Protein AF-A0A8D4VNV9-F1 (afdb_monomer_lite)

Secondary structure (DSSP, 8-state):
-HHHHHHHHHS-HHHHHHHHHHHHHHHHHHHHHTT-S-HHHHHHHHHHHHHHHHHHHHHHHHHH-TT--SSS-HHHHHHHHHHHHHIIIIIHHHHHHHHIIIIIS---HHHHHHHHHHHHHHHHHHHHHHHHHHHHSHHHHHHHHHHHS--

Radius of gyration: 20.3 Å; chains: 1; bounding box: 47×62×45 Å

Structure (mmCIF, N/CA/C/O backbone):
data_AF-A0A8D4VNV9-F1
#
_entry.id   AF-A0A8D4VNV9-F1
#
loop_
_atom_site.group_PDB
_atom_site.id
_atom_site.type_symbol
_atom_site.label_atom_id
_atom_site.label_alt_id
_atom_site.label_comp_id
_atom_site.label_asym_id
_atom_site.label_entity_id
_atom_site.label_seq_id
_atom_site.pdbx_PDB_ins_code
_atom_site.Cartn_x
_atom_site.Cartn_y
_atom_site.Cartn_z
_atom_site.occupancy
_atom_site.B_iso_or_equiv
_atom_site.auth_seq_id
_atom_site.auth_comp_id
_atom_site.auth_asym_id
_atom_site.auth_atom_id
_atom_site.pdbx_PDB_model_num
ATOM 1 N N . MET A 1 1 ? -2.418 27.137 19.890 1.00 55.53 1 MET A N 1
ATOM 2 C CA . MET A 1 1 ? -2.085 25.694 19.806 1.00 55.53 1 MET A CA 1
ATOM 3 C C . MET A 1 1 ? -3.301 24.762 19.973 1.00 55.53 1 MET A C 1
ATOM 5 O O . MET A 1 1 ? -3.166 23.594 19.640 1.00 55.53 1 MET A O 1
ATOM 9 N N . SER A 1 2 ? -4.483 25.230 20.422 1.00 71.00 2 SER A N 1
ATOM 10 C CA . SER A 1 2 ? -5.664 24.363 20.641 1.00 71.00 2 SER A CA 1
ATOM 11 C C . SER A 1 2 ? -6.392 23.928 19.361 1.00 71.00 2 SER A C 1
ATOM 13 O O . SER A 1 2 ? -6.819 22.783 19.284 1.00 71.00 2 SER A O 1
ATOM 15 N N . PHE A 1 3 ? -6.463 24.785 18.334 1.00 75.44 3 PHE A N 1
ATOM 16 C CA . PHE A 1 3 ? -7.212 24.500 17.100 1.00 75.44 3 PHE A CA 1
ATOM 17 C C . PHE A 1 3 ? -6.707 23.260 16.343 1.00 75.44 3 PHE A C 1
ATOM 19 O O . PHE A 1 3 ? -7.495 22.411 15.944 1.00 75.44 3 PHE A O 1
ATOM 26 N N . TYR A 1 4 ? -5.386 23.115 16.187 1.00 74.19 4 TYR A N 1
ATOM 27 C CA . TYR A 1 4 ? -4.798 21.974 15.474 1.00 74.19 4 TYR A CA 1
ATOM 28 C C . TYR A 1 4 ? -5.042 20.649 16.192 1.00 74.19 4 TYR A C 1
ATOM 30 O O . TYR A 1 4 ? -5.354 19.652 15.550 1.00 74.19 4 TYR A O 1
ATOM 38 N N . LYS A 1 5 ? -4.934 20.642 17.524 1.00 75.19 5 LYS A N 1
ATOM 39 C CA . LYS A 1 5 ? -5.199 19.448 18.328 1.00 75.19 5 LYS A CA 1
ATOM 40 C C . LYS A 1 5 ? -6.674 19.052 18.242 1.00 75.19 5 LYS A C 1
ATOM 42 O O . LYS A 1 5 ? -6.979 17.895 17.993 1.00 75.19 5 LYS A O 1
ATOM 47 N N . GLU A 1 6 ? -7.571 20.031 18.338 1.00 78.88 6 GLU A N 1
ATOM 48 C CA . GLU A 1 6 ? -9.013 19.813 18.214 1.00 78.88 6 GLU A CA 1
ATOM 49 C C . GLU A 1 6 ? -9.415 19.312 16.815 1.00 78.88 6 GLU A C 1
ATOM 51 O O . GLU A 1 6 ? -10.275 18.442 16.684 1.00 78.88 6 GLU A O 1
ATOM 56 N N . TYR A 1 7 ? -8.773 19.821 15.761 1.00 79.31 7 TYR A N 1
ATOM 57 C CA . TYR A 1 7 ? -8.994 19.345 14.397 1.00 79.31 7 TYR A CA 1
ATOM 58 C C . TYR A 1 7 ? -8.490 17.910 14.205 1.00 79.31 7 TYR A C 1
ATOM 60 O O . TYR A 1 7 ? -9.204 17.073 13.656 1.00 79.31 7 TYR A O 1
ATOM 68 N N . LEU A 1 8 ? -7.285 17.603 14.699 1.00 77.06 8 LEU A N 1
ATOM 69 C CA . LEU A 1 8 ? -6.718 16.257 14.625 1.00 77.06 8 LEU A CA 1
ATOM 70 C C . LEU A 1 8 ? -7.555 15.246 15.410 1.00 77.06 8 LEU A C 1
ATOM 72 O O . LEU A 1 8 ? -7.744 14.131 14.935 1.00 77.06 8 LEU A O 1
ATOM 76 N N . ASP A 1 9 ? -8.112 15.613 16.561 1.00 79.69 9 ASP A N 1
ATOM 77 C CA . ASP A 1 9 ? -8.951 14.708 17.351 1.00 79.69 9 ASP A CA 1
ATOM 78 C C . ASP A 1 9 ? -10.290 14.374 16.674 1.00 79.69 9 ASP A C 1
ATOM 80 O O . ASP A 1 9 ? -10.808 13.278 16.883 1.00 79.69 9 ASP A O 1
ATOM 84 N N . LYS A 1 10 ? -10.797 15.241 15.785 1.00 85.81 10 LYS A 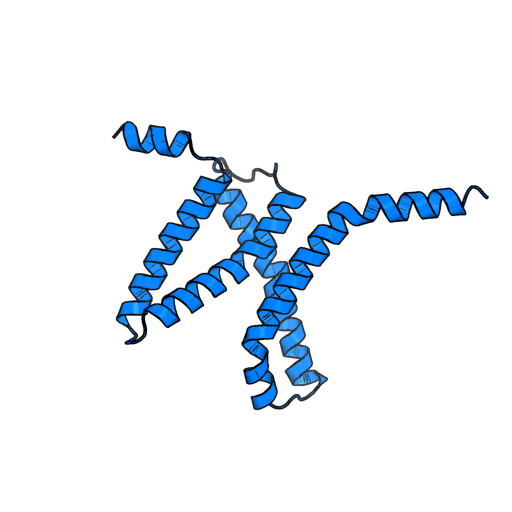N 1
ATOM 85 C CA . LYS A 1 10 ? -12.007 14.986 14.979 1.00 85.81 10 LYS A CA 1
ATOM 86 C C . LYS A 1 10 ? -11.777 14.046 13.790 1.00 85.81 10 LYS A C 1
ATOM 88 O O . LYS A 1 10 ? -12.747 13.540 13.228 1.00 85.81 10 LYS A O 1
ATOM 93 N N . LEU A 1 11 ? -10.528 13.801 13.387 1.00 87.38 11 LEU A N 1
ATOM 94 C CA . LEU A 1 11 ? -10.225 12.907 12.267 1.00 87.38 11 LEU A CA 1
ATOM 95 C C . LEU A 1 11 ? -10.404 11.435 12.658 1.00 87.38 11 LEU A C 1
ATOM 97 O O . LEU A 1 11 ? -9.934 10.984 13.706 1.00 87.38 11 LEU A O 1
ATOM 101 N N . SER A 1 12 ? -11.016 10.660 11.760 1.00 91.31 12 SER A N 1
ATOM 102 C CA . SER A 1 12 ? -11.076 9.201 11.883 1.00 91.31 12 SER A CA 1
ATOM 103 C C . SER A 1 12 ? -9.675 8.577 11.850 1.00 91.31 12 SER A C 1
ATOM 105 O O . SER A 1 12 ? -8.725 9.156 11.318 1.00 91.31 12 SER A O 1
ATOM 107 N N . ILE A 1 13 ? -9.543 7.358 12.381 1.00 89.75 13 ILE A N 1
ATOM 108 C CA . ILE A 1 13 ? -8.277 6.602 12.372 1.00 89.75 13 ILE A CA 1
ATOM 109 C C . ILE A 1 13 ? -7.723 6.474 10.943 1.00 89.75 13 ILE A C 1
ATOM 111 O O . ILE A 1 13 ? -6.527 6.654 10.727 1.00 89.75 13 ILE A O 1
ATOM 115 N N . ASP A 1 14 ? -8.597 6.231 9.962 1.00 91.25 14 ASP A N 1
ATOM 116 C CA . ASP A 1 14 ? -8.212 6.141 8.551 1.00 91.25 14 ASP A CA 1
ATOM 117 C C . ASP A 1 14 ? -7.688 7.468 8.009 1.00 91.25 14 ASP A C 1
ATOM 119 O O . ASP A 1 14 ? -6.656 7.489 7.347 1.00 91.25 14 ASP A O 1
ATOM 123 N N . GLN A 1 15 ? -8.356 8.580 8.320 1.00 92.12 15 GLN A N 1
ATOM 124 C CA . GLN A 1 15 ? -7.905 9.906 7.895 1.00 92.12 15 GLN A CA 1
ATOM 125 C C . GLN A 1 15 ? -6.569 10.287 8.532 1.00 92.12 15 GLN A C 1
ATOM 127 O O . GLN A 1 15 ? -5.736 10.893 7.868 1.00 92.12 15 GLN A O 1
ATOM 132 N N . LYS A 1 16 ? -6.336 9.913 9.795 1.00 92.19 16 LYS A N 1
ATOM 133 C CA . LYS A 1 16 ? -5.045 10.125 10.466 1.00 92.19 16 LYS A CA 1
ATOM 134 C C . LYS A 1 16 ? -3.931 9.333 9.780 1.00 92.19 16 LYS A C 1
ATOM 136 O O . LYS A 1 16 ? -2.877 9.893 9.492 1.00 92.19 16 LYS A O 1
ATOM 141 N N . MET A 1 17 ? -4.185 8.059 9.476 1.00 93.62 17 MET A N 1
ATOM 142 C CA . MET A 1 17 ? -3.224 7.192 8.791 1.00 93.62 17 MET A CA 1
ATOM 143 C C . MET A 1 17 ? -2.918 7.703 7.376 1.00 93.62 17 MET A C 1
ATOM 145 O O . MET A 1 17 ? -1.766 7.994 7.061 1.00 93.62 17 MET A O 1
ATOM 149 N N . TRP A 1 18 ? -3.946 7.865 6.537 1.00 94.31 18 TRP A N 1
ATOM 150 C CA . TRP A 1 18 ? -3.785 8.323 5.155 1.00 94.31 18 TRP A CA 1
ATOM 151 C C . TRP A 1 18 ? -3.288 9.765 5.066 1.00 94.31 18 TRP A C 1
ATOM 153 O O . TRP A 1 18 ? -2.550 10.090 4.144 1.00 94.31 18 TRP A O 1
ATOM 163 N N . GLY A 1 19 ? -3.619 10.617 6.040 1.00 92.75 19 GLY A N 1
ATOM 164 C CA . GLY A 1 19 ? -3.053 11.958 6.160 1.00 92.75 19 GLY A CA 1
ATOM 165 C C . GLY A 1 19 ? -1.542 11.922 6.388 1.00 92.75 19 GLY A C 1
ATOM 166 O O . GLY A 1 19 ? -0.808 12.622 5.696 1.00 92.75 19 GLY A O 1
ATOM 167 N N . GLY A 1 20 ? -1.061 11.055 7.287 1.00 90.38 20 GLY A N 1
ATOM 168 C CA . GLY A 1 20 ? 0.374 10.835 7.495 1.00 90.38 20 GLY A CA 1
ATOM 169 C C . GLY A 1 20 ? 1.078 10.305 6.242 1.00 90.38 20 GLY A C 1
ATOM 170 O O . GLY A 1 20 ? 2.111 10.842 5.843 1.00 90.38 20 GLY A O 1
ATOM 171 N N . VAL A 1 21 ? 0.477 9.314 5.573 1.00 93.56 21 VAL A N 1
ATOM 172 C CA . VAL A 1 21 ? 0.973 8.779 4.292 1.00 93.56 21 VAL A CA 1
ATOM 173 C C . VAL A 1 21 ? 1.013 9.870 3.220 1.00 93.56 21 VAL A C 1
ATOM 175 O O . VAL A 1 21 ? 2.002 9.981 2.501 1.00 93.56 21 VAL A O 1
ATOM 178 N N . GLY A 1 22 ? -0.018 10.711 3.130 1.00 93.06 22 GLY A N 1
ATOM 179 C CA . GLY A 1 22 ? -0.095 11.812 2.172 1.00 93.06 22 GLY A CA 1
ATOM 180 C C . GLY A 1 22 ? 0.998 12.856 2.391 1.00 93.06 22 GLY A C 1
ATOM 181 O O . GLY A 1 22 ? 1.686 13.225 1.443 1.00 93.06 22 GLY A O 1
ATOM 182 N N . VAL A 1 23 ? 1.222 13.277 3.640 1.00 93.12 23 VAL A N 1
ATOM 183 C CA . VAL A 1 23 ? 2.315 14.203 3.986 1.00 93.12 23 VAL A CA 1
ATOM 184 C C . VAL A 1 23 ? 3.672 13.600 3.620 1.00 93.12 23 VAL A C 1
ATOM 186 O O . VAL A 1 23 ? 4.476 14.261 2.965 1.00 93.12 23 VAL A O 1
ATOM 189 N N . PHE A 1 24 ? 3.911 12.335 3.978 1.00 91.44 24 PHE A N 1
ATOM 190 C CA . PHE A 1 24 ? 5.140 11.630 3.609 1.00 91.44 24 PHE A CA 1
ATOM 191 C C . PHE A 1 24 ? 5.327 11.553 2.086 1.00 91.44 24 PHE A C 1
ATOM 193 O O . PHE A 1 24 ? 6.407 11.841 1.576 1.00 91.44 24 PHE A O 1
ATOM 200 N N . THR A 1 25 ? 4.259 11.242 1.351 1.00 92.06 25 THR A N 1
ATOM 201 C CA . THR A 1 25 ? 4.265 11.165 -0.116 1.00 92.06 25 THR A CA 1
ATOM 202 C C . THR A 1 25 ? 4.654 12.507 -0.731 1.00 92.06 25 THR A C 1
ATOM 204 O O . THR A 1 25 ? 5.538 12.550 -1.580 1.00 92.06 25 THR A O 1
ATOM 207 N N . VAL A 1 26 ? 4.067 13.616 -0.271 1.00 91.69 26 VAL A N 1
ATOM 208 C CA . VAL A 1 26 ? 4.409 14.965 -0.755 1.00 91.69 26 VAL A CA 1
ATOM 209 C C . VAL A 1 26 ? 5.880 15.296 -0.502 1.00 91.69 26 VAL A C 1
ATOM 211 O O . VAL A 1 26 ? 6.547 15.807 -1.401 1.00 91.69 26 VAL A O 1
ATOM 214 N N . ILE A 1 27 ? 6.407 14.967 0.683 1.00 91.50 27 ILE A N 1
ATOM 215 C CA . ILE A 1 27 ? 7.829 15.163 1.003 1.00 91.50 27 ILE A CA 1
ATOM 216 C C . ILE A 1 27 ? 8.705 14.387 0.014 1.00 91.50 27 ILE A C 1
ATOM 218 O O . ILE A 1 27 ? 9.638 14.957 -0.550 1.00 91.50 27 ILE A O 1
ATOM 222 N N . MET A 1 28 ? 8.371 13.124 -0.253 1.00 89.00 28 MET A N 1
ATOM 223 C CA . MET A 1 28 ? 9.092 12.294 -1.220 1.00 89.00 28 MET A CA 1
ATOM 224 C C . MET A 1 28 ? 9.044 12.897 -2.627 1.00 89.00 28 MET A C 1
ATOM 226 O O . MET A 1 28 ? 10.086 13.014 -3.269 1.00 89.00 28 MET A O 1
ATOM 230 N N . VAL A 1 29 ? 7.873 13.345 -3.095 1.00 90.44 29 VAL A N 1
ATOM 231 C CA . VAL A 1 29 ? 7.752 13.999 -4.408 1.00 90.44 29 VAL A CA 1
ATOM 232 C C . VAL A 1 29 ? 8.654 15.221 -4.490 1.00 90.44 29 VAL A C 1
ATOM 234 O O . VAL A 1 29 ? 9.402 15.341 -5.458 1.00 90.44 29 VAL A O 1
ATOM 237 N N . ILE A 1 30 ? 8.630 16.099 -3.485 1.00 89.12 30 ILE A N 1
ATOM 238 C CA . ILE A 1 30 ? 9.477 17.296 -3.458 1.00 89.12 30 ILE A CA 1
ATOM 239 C C . ILE A 1 30 ? 10.952 16.892 -3.508 1.00 89.12 30 ILE A C 1
ATOM 241 O O . ILE A 1 30 ? 11.675 17.384 -4.369 1.00 89.12 30 ILE A O 1
ATOM 245 N N . MET A 1 31 ? 11.384 15.966 -2.646 1.00 88.38 31 MET A N 1
ATOM 246 C CA . MET A 1 31 ? 12.776 15.517 -2.579 1.00 88.38 31 MET A CA 1
ATOM 247 C C . MET A 1 31 ? 13.270 14.959 -3.916 1.00 88.38 31 MET A C 1
ATOM 249 O O . MET A 1 31 ? 14.322 15.372 -4.393 1.00 88.38 31 MET A O 1
ATOM 253 N N . PHE A 1 32 ? 12.514 14.057 -4.546 1.00 86.56 32 PHE A N 1
ATOM 254 C CA . PHE A 1 32 ? 12.919 13.450 -5.816 1.00 86.56 32 PHE A CA 1
ATOM 255 C C . PHE A 1 32 ? 12.771 14.394 -7.010 1.00 86.56 32 PHE A C 1
ATOM 257 O O . PHE A 1 32 ? 13.543 14.288 -7.962 1.00 86.56 32 PHE A O 1
ATOM 264 N N . SER A 1 33 ? 11.843 15.351 -6.953 1.00 85.31 33 SER A N 1
ATOM 265 C CA . SER A 1 33 ? 11.685 16.364 -8.003 1.00 85.31 33 SER A CA 1
ATOM 266 C C . SER A 1 33 ? 12.907 17.272 -8.126 1.00 85.31 33 SER A C 1
ATOM 268 O O . SER A 1 33 ? 13.178 17.753 -9.218 1.00 85.31 33 SER A O 1
ATOM 270 N N . VAL A 1 34 ? 13.692 17.465 -7.057 1.00 82.81 34 VAL A N 1
ATOM 271 C CA . VAL A 1 34 ? 14.957 18.227 -7.124 1.00 82.81 34 VAL A CA 1
ATOM 272 C C . VAL A 1 34 ? 15.986 17.552 -8.042 1.00 82.81 34 VAL A C 1
ATOM 274 O O . VAL A 1 34 ? 16.840 18.225 -8.612 1.00 82.81 34 VAL A O 1
ATOM 277 N N . PHE A 1 35 ? 15.895 16.233 -8.229 1.00 80.25 35 PHE A N 1
ATOM 278 C CA . PHE A 1 35 ? 16.856 15.447 -9.006 1.00 80.25 35 PHE A CA 1
ATOM 279 C C . PHE A 1 35 ? 16.392 15.139 -10.437 1.00 80.25 35 PHE A C 1
ATOM 281 O O . PHE A 1 35 ? 17.086 14.426 -11.159 1.00 80.25 35 PHE A O 1
ATOM 288 N N . THR A 1 36 ? 15.233 15.650 -10.871 1.00 76.56 36 THR A N 1
ATOM 289 C CA . THR A 1 36 ? 14.698 15.389 -12.214 1.00 76.56 36 THR A CA 1
ATOM 290 C C . THR A 1 36 ? 14.104 16.637 -12.860 1.00 76.56 36 THR A C 1
ATOM 292 O O . THR A 1 36 ? 13.523 17.494 -12.205 1.00 76.56 36 THR A O 1
ATOM 295 N N . SER A 1 37 ? 14.177 16.712 -14.187 1.00 71.19 37 SER A N 1
ATOM 296 C CA . SER A 1 37 ? 13.458 17.713 -14.983 1.00 71.19 37 SER A CA 1
ATOM 297 C C . SER A 1 37 ? 11.967 17.385 -15.153 1.00 71.19 37 SER A C 1
ATOM 299 O O . SER A 1 37 ? 11.204 18.210 -15.648 1.00 71.19 37 SER A O 1
ATOM 301 N N . SER A 1 38 ? 11.535 16.187 -14.737 1.00 78.44 38 SER A N 1
ATOM 302 C CA . SER A 1 38 ? 10.198 15.632 -14.990 1.00 78.44 38 SER A CA 1
ATOM 303 C C . SER A 1 38 ? 9.424 15.387 -13.688 1.00 78.44 38 SER A C 1
ATOM 305 O O . SER A 1 38 ? 9.074 14.251 -13.366 1.00 78.44 38 SER A O 1
ATOM 307 N N . GLY A 1 39 ? 9.157 16.444 -12.913 1.00 76.44 39 GLY A N 1
ATOM 308 C CA . GLY A 1 39 ? 8.529 16.331 -11.584 1.00 76.44 39 GLY A CA 1
ATOM 309 C C . GLY A 1 39 ? 7.170 15.611 -11.572 1.00 76.44 39 GLY A C 1
ATOM 310 O O . GLY A 1 39 ? 6.884 14.856 -10.647 1.00 76.44 39 GLY A O 1
ATOM 311 N N . ILE A 1 40 ? 6.360 15.764 -12.629 1.00 82.62 40 ILE A N 1
ATOM 312 C CA . ILE A 1 40 ? 5.052 15.089 -12.761 1.00 82.62 40 ILE A CA 1
ATOM 313 C C . ILE A 1 40 ? 5.214 13.563 -12.825 1.00 82.62 40 ILE A C 1
ATOM 315 O O . ILE A 1 40 ? 4.536 12.841 -12.100 1.00 82.62 40 ILE A O 1
ATOM 319 N N . LEU A 1 41 ? 6.157 13.077 -13.634 1.00 83.12 41 LEU A N 1
ATOM 320 C CA . LEU A 1 41 ? 6.461 11.647 -13.757 1.00 83.12 41 LEU A CA 1
ATOM 321 C C . LEU A 1 41 ? 6.960 11.052 -12.433 1.00 83.12 41 LEU A C 1
ATOM 323 O O . LEU A 1 41 ? 6.657 9.908 -12.107 1.00 83.12 41 LEU A O 1
ATOM 327 N N . VAL A 1 42 ? 7.715 11.825 -11.650 1.00 86.25 42 VAL A N 1
ATOM 328 C CA . VAL A 1 42 ? 8.156 11.403 -10.313 1.00 86.25 42 VAL A CA 1
ATOM 329 C C . VAL A 1 42 ? 6.989 11.330 -9.338 1.00 86.25 42 VAL A C 1
ATOM 331 O O . VAL A 1 42 ? 6.884 10.352 -8.600 1.00 86.25 42 VAL A O 1
ATOM 334 N N . ALA A 1 43 ? 6.095 12.319 -9.359 1.00 86.88 43 ALA A N 1
ATOM 335 C CA . ALA A 1 43 ? 4.902 12.310 -8.524 1.00 86.88 43 ALA A CA 1
ATOM 336 C C . ALA A 1 43 ? 4.023 11.085 -8.803 1.00 86.88 43 ALA A C 1
ATOM 338 O O . ALA A 1 43 ? 3.603 10.412 -7.865 1.00 86.88 43 ALA A O 1
ATOM 339 N N . GLU A 1 44 ? 3.807 10.761 -10.079 1.00 86.25 44 GLU A N 1
ATOM 340 C CA . GLU A 1 44 ? 3.047 9.584 -10.500 1.00 86.25 44 GLU A CA 1
ATOM 341 C C . GLU A 1 44 ? 3.692 8.286 -10.004 1.00 86.25 44 GLU A C 1
ATOM 343 O O . GLU A 1 44 ? 3.033 7.485 -9.345 1.00 86.25 44 GLU A O 1
ATOM 348 N N . LYS A 1 45 ? 4.999 8.102 -10.231 1.00 86.56 45 LYS A N 1
ATOM 349 C CA . LYS A 1 45 ? 5.716 6.893 -9.795 1.00 86.56 45 LYS A CA 1
ATOM 350 C C . LYS A 1 45 ? 5.704 6.711 -8.281 1.00 86.56 45 LYS A C 1
ATOM 352 O O . LYS A 1 45 ? 5.508 5.597 -7.802 1.00 86.56 45 LYS A O 1
ATOM 357 N N . ILE A 1 46 ? 5.897 7.791 -7.524 1.00 89.94 46 ILE A N 1
ATOM 358 C CA . ILE A 1 46 ? 5.855 7.742 -6.059 1.00 89.94 46 ILE A CA 1
ATOM 359 C C . ILE A 1 46 ? 4.436 7.429 -5.585 1.00 89.94 46 ILE A C 1
ATOM 361 O O . ILE A 1 46 ? 4.267 6.576 -4.719 1.00 89.94 46 ILE A O 1
ATOM 365 N N . ALA A 1 47 ? 3.418 8.075 -6.156 1.00 88.69 47 ALA A N 1
ATOM 366 C CA . ALA A 1 47 ? 2.029 7.815 -5.801 1.00 88.69 47 ALA A CA 1
ATOM 367 C C . ALA A 1 47 ? 1.643 6.353 -6.070 1.00 88.69 47 ALA A C 1
ATOM 369 O O . ALA A 1 47 ? 1.107 5.698 -5.179 1.00 88.69 47 ALA A O 1
ATOM 370 N N . VAL A 1 48 ? 1.969 5.822 -7.253 1.00 87.38 48 VAL A N 1
ATOM 371 C CA . VAL A 1 48 ? 1.724 4.413 -7.597 1.00 87.38 48 VAL A CA 1
ATOM 372 C C . VAL A 1 48 ? 2.471 3.490 -6.636 1.00 87.38 48 VAL A C 1
ATOM 374 O O . VAL A 1 48 ? 1.842 2.629 -6.032 1.00 87.38 48 VAL A O 1
ATOM 377 N N . GLY A 1 49 ? 3.765 3.719 -6.397 1.00 88.00 49 GLY A N 1
ATOM 378 C CA . GLY A 1 49 ? 4.553 2.894 -5.477 1.00 88.00 49 GLY A CA 1
ATOM 379 C C . GLY A 1 49 ? 3.999 2.885 -4.049 1.00 88.00 49 GLY A C 1
ATOM 380 O O . GLY A 1 49 ? 3.869 1.828 -3.438 1.00 88.00 49 GLY A O 1
ATOM 381 N N . VAL A 1 50 ? 3.591 4.043 -3.519 1.00 91.12 50 VAL A N 1
ATOM 382 C CA . VAL A 1 50 ? 2.962 4.138 -2.190 1.00 91.12 50 VAL A CA 1
ATOM 383 C C . VAL A 1 50 ? 1.644 3.364 -2.148 1.00 91.12 50 VAL A C 1
ATOM 385 O O . VAL A 1 50 ? 1.375 2.663 -1.169 1.00 91.12 50 VAL A O 1
ATOM 388 N N . LEU A 1 51 ? 0.824 3.463 -3.199 1.00 90.81 51 LEU A N 1
ATOM 389 C CA . LEU A 1 51 ? -0.436 2.729 -3.280 1.00 90.81 51 LEU A CA 1
ATOM 390 C C . LEU A 1 51 ? -0.199 1.217 -3.353 1.00 90.81 51 LEU A C 1
ATOM 392 O O . LEU A 1 51 ? -0.822 0.479 -2.595 1.00 90.81 51 LEU A O 1
ATOM 396 N N . GLU A 1 52 ? 0.729 0.751 -4.187 1.00 88.62 52 GLU A N 1
ATOM 397 C CA . GLU A 1 52 ? 1.079 -0.671 -4.291 1.00 88.62 52 GLU A CA 1
ATOM 398 C C . GLU A 1 52 ? 1.619 -1.229 -2.968 1.00 88.62 52 GLU A C 1
ATOM 400 O O . GLU A 1 52 ? 1.264 -2.336 -2.562 1.00 88.62 52 GLU A O 1
ATOM 405 N N . MET A 1 53 ? 2.416 -0.440 -2.243 1.00 90.38 53 MET A N 1
ATOM 406 C CA . MET A 1 53 ? 2.988 -0.846 -0.961 1.00 90.38 53 MET A CA 1
ATOM 407 C C . MET A 1 53 ? 1.984 -0.852 0.193 1.00 90.38 53 MET A C 1
ATOM 409 O O . MET A 1 53 ? 2.181 -1.590 1.156 1.00 90.38 53 MET A O 1
ATOM 413 N N . LEU A 1 54 ? 0.926 -0.039 0.161 1.00 92.75 54 LEU A N 1
ATOM 414 C CA . LEU A 1 54 ? 0.040 0.129 1.322 1.00 92.75 54 LEU A CA 1
ATOM 415 C C . LEU A 1 54 ? -1.381 -0.374 1.105 1.00 92.75 54 LEU A C 1
ATOM 417 O O . LEU A 1 54 ? -1.956 -0.937 2.034 1.00 92.75 54 LEU A O 1
ATOM 421 N N . VAL A 1 55 ? -1.963 -0.190 -0.080 1.00 93.88 55 VAL A N 1
ATOM 422 C CA . VAL A 1 55 ? -3.376 -0.511 -0.337 1.00 93.88 55 VAL A CA 1
ATOM 423 C C . VAL A 1 55 ? -3.702 -1.993 -0.103 1.00 93.88 55 VAL A C 1
ATOM 425 O O . VAL A 1 55 ? -4.687 -2.256 0.589 1.00 93.88 55 VAL A O 1
ATOM 428 N N . PRO A 1 56 ? -2.919 -2.972 -0.595 1.00 95.06 56 PRO A N 1
ATOM 429 C CA . PRO A 1 56 ? -3.245 -4.392 -0.438 1.00 95.06 56 PRO A CA 1
ATOM 430 C C . PRO A 1 56 ? -3.306 -4.810 1.033 1.00 95.06 56 PRO A C 1
ATOM 432 O O . PRO A 1 56 ? -4.312 -5.351 1.496 1.00 95.06 56 PRO A O 1
ATOM 435 N N . GLY A 1 57 ? -2.264 -4.488 1.799 1.00 94.81 57 GLY A N 1
ATOM 436 C CA . GLY A 1 57 ? -2.225 -4.749 3.229 1.00 94.81 57 GLY A CA 1
ATOM 437 C C . GLY A 1 57 ? -3.275 -3.954 3.999 1.00 94.81 57 GLY A C 1
ATOM 438 O O . GLY A 1 57 ? -3.914 -4.516 4.883 1.00 94.81 57 GLY A O 1
ATOM 439 N N . TYR A 1 58 ? -3.543 -2.698 3.627 1.00 95.75 58 TYR A N 1
ATOM 440 C CA . TYR A 1 58 ? -4.617 -1.896 4.222 1.00 95.75 58 TYR A CA 1
ATOM 441 C C . TYR A 1 58 ? -5.986 -2.550 4.057 1.00 95.75 58 TYR A C 1
ATOM 443 O O . TYR A 1 58 ? -6.755 -2.623 5.019 1.00 95.75 58 TYR A O 1
ATOM 451 N N . VAL A 1 59 ? -6.284 -3.071 2.865 1.00 95.88 59 VAL A N 1
ATOM 452 C CA . VAL A 1 59 ? -7.518 -3.817 2.610 1.00 95.88 59 VAL A CA 1
ATOM 453 C C . VAL A 1 59 ? -7.589 -5.043 3.519 1.00 95.88 59 VAL A C 1
ATOM 455 O O . VAL A 1 59 ? -8.614 -5.253 4.163 1.00 95.88 59 VAL A O 1
ATOM 458 N N . ILE A 1 60 ? -6.510 -5.817 3.651 1.00 94.81 60 ILE A N 1
ATOM 459 C CA . ILE A 1 60 ? -6.481 -6.987 4.542 1.00 94.81 60 ILE A CA 1
ATOM 460 C C . ILE A 1 60 ? -6.712 -6.570 6.001 1.00 94.81 60 ILE A C 1
ATOM 462 O O . ILE A 1 60 ? -7.555 -7.166 6.674 1.00 94.81 60 ILE A O 1
ATOM 466 N N . VAL A 1 61 ? -6.040 -5.519 6.485 1.00 95.62 61 VAL A N 1
ATOM 467 C CA . VAL A 1 61 ? -6.252 -4.996 7.844 1.00 95.62 61 VAL A CA 1
ATOM 468 C C . VAL A 1 61 ? -7.708 -4.591 8.037 1.00 95.62 61 VAL A C 1
ATOM 470 O O . VAL A 1 61 ? -8.331 -4.983 9.017 1.00 95.62 61 VAL A O 1
ATOM 473 N N . LYS A 1 62 ? -8.299 -3.867 7.086 1.00 93.88 62 LYS A N 1
ATOM 474 C CA . LYS A 1 62 ? -9.710 -3.470 7.144 1.00 93.88 62 LYS A CA 1
ATOM 475 C C . LYS A 1 62 ? -10.673 -4.649 7.132 1.00 93.88 62 LYS A C 1
ATOM 477 O O . LYS A 1 62 ? -11.708 -4.603 7.794 1.00 93.88 62 LYS A O 1
ATOM 482 N N . LEU A 1 63 ? -10.369 -5.689 6.366 1.00 92.81 63 LEU A N 1
ATOM 483 C CA . LEU A 1 63 ? -11.248 -6.840 6.232 1.00 92.81 63 LEU A CA 1
ATOM 484 C C . LEU A 1 63 ? -11.148 -7.781 7.439 1.00 92.81 63 LEU A C 1
ATOM 486 O O . LEU A 1 63 ? -12.185 -8.286 7.864 1.00 92.81 63 LEU A O 1
ATOM 490 N N . PHE A 1 64 ? -9.962 -7.991 8.007 1.00 92.81 64 PHE A N 1
ATOM 491 C CA . PHE A 1 64 ? -9.738 -9.055 8.992 1.00 92.81 64 PHE A CA 1
ATOM 492 C C . PHE A 1 64 ? -9.238 -8.574 10.355 1.00 92.81 64 PHE A C 1
ATOM 494 O O . PHE A 1 64 ? -9.486 -9.247 11.349 1.00 92.81 64 PHE A O 1
ATOM 501 N N . LEU A 1 65 ? -8.556 -7.429 10.422 1.00 92.62 65 LEU A N 1
ATOM 502 C CA . LEU A 1 65 ? -7.833 -6.965 11.614 1.00 92.62 65 LEU A CA 1
ATOM 503 C C . LEU A 1 65 ? -8.259 -5.552 12.047 1.00 92.62 65 LEU A C 1
ATOM 505 O O . LEU A 1 65 ? -7.489 -4.842 12.687 1.00 92.62 65 LEU A O 1
ATOM 509 N N . ASN A 1 66 ? -9.471 -5.113 11.687 1.00 88.75 66 ASN A N 1
ATOM 510 C CA . ASN A 1 66 ? -9.897 -3.719 11.863 1.00 88.75 66 ASN A CA 1
ATOM 511 C C . ASN A 1 66 ? -9.871 -3.261 13.330 1.00 88.75 66 ASN A C 1
ATOM 513 O O . ASN A 1 66 ? -9.620 -2.081 13.583 1.00 88.75 66 ASN A O 1
ATOM 517 N N . ASP A 1 67 ? -10.102 -4.196 14.252 1.00 87.50 67 ASP A N 1
ATOM 518 C CA . ASP A 1 67 ? -10.205 -3.950 15.692 1.00 87.50 67 ASP A CA 1
ATOM 519 C C . ASP A 1 67 ? -8.906 -4.280 16.447 1.00 87.50 67 ASP A C 1
ATOM 521 O O . ASP A 1 67 ? -8.838 -4.129 17.668 1.00 87.50 67 ASP A O 1
ATOM 525 N N . LEU A 1 68 ? -7.864 -4.722 15.733 1.00 87.75 68 LEU A N 1
ATOM 526 C CA . LEU A 1 68 ? -6.582 -5.076 16.325 1.00 87.75 68 LEU A CA 1
ATOM 527 C C . LEU A 1 68 ? -5.819 -3.804 16.719 1.00 87.75 68 LEU A C 1
ATOM 529 O O . LEU A 1 68 ? -5.599 -2.916 15.896 1.00 87.75 68 LEU A O 1
ATOM 533 N N . LYS A 1 69 ? -5.414 -3.734 17.991 1.00 86.94 69 LYS A N 1
ATOM 534 C CA . LYS A 1 69 ? -4.610 -2.648 18.565 1.00 86.94 69 LYS A CA 1
ATOM 535 C C . LYS A 1 69 ? -3.340 -3.243 19.158 1.00 86.94 69 LYS A C 1
ATOM 537 O O . LYS A 1 69 ? -3.416 -4.086 20.048 1.00 86.94 69 LYS A O 1
ATOM 542 N N . VAL A 1 70 ? -2.197 -2.829 18.630 1.00 88.06 70 VAL A N 1
ATOM 543 C CA . VAL A 1 70 ? -0.857 -3.228 19.081 1.00 88.06 70 VAL A CA 1
ATOM 544 C C . VAL A 1 70 ? -0.271 -2.152 19.989 1.00 88.06 70 VAL A C 1
ATOM 546 O O . VAL A 1 70 ? 0.389 -2.469 20.975 1.00 88.06 70 VAL A O 1
ATOM 549 N N . THR A 1 71 ? -0.531 -0.883 19.679 1.00 91.25 71 THR A N 1
ATOM 550 C CA . THR A 1 71 ? -0.051 0.278 20.425 1.00 91.25 71 THR A CA 1
ATOM 551 C C . THR A 1 71 ? -1.212 1.179 20.845 1.00 91.25 71 THR A C 1
ATOM 553 O O . THR A 1 71 ? -2.380 0.953 20.523 1.00 91.25 71 THR A O 1
ATOM 556 N N . GLU A 1 72 ? -0.894 2.246 21.579 1.00 88.88 72 GLU A N 1
ATOM 557 C CA . GLU A 1 72 ? -1.866 3.282 21.942 1.00 88.88 72 GLU A CA 1
ATOM 558 C C . GLU A 1 72 ? -2.322 4.114 20.727 1.00 88.88 72 GLU A C 1
ATOM 560 O O . GLU A 1 72 ? -3.361 4.777 20.775 1.00 88.88 72 GLU A O 1
ATOM 565 N N . ASN A 1 73 ? -1.581 4.069 19.612 1.00 89.94 73 ASN A N 1
ATOM 566 C CA . ASN A 1 73 ? -1.893 4.805 18.394 1.00 89.94 73 ASN A CA 1
ATOM 567 C C . ASN A 1 73 ? -2.438 3.869 17.304 1.00 89.94 73 ASN A C 1
ATOM 569 O O . ASN A 1 73 ? -1.704 3.339 16.473 1.00 89.94 73 ASN A O 1
ATOM 573 N N . ALA A 1 74 ? -3.765 3.752 17.241 1.00 89.62 74 ALA A N 1
ATOM 574 C CA . ALA A 1 74 ? -4.440 2.888 16.270 1.00 89.62 74 ALA A CA 1
ATOM 575 C C . ALA A 1 74 ? -4.165 3.252 14.794 1.00 89.62 74 ALA A C 1
ATOM 577 O O . ALA A 1 74 ? -4.262 2.393 13.919 1.00 89.62 74 ALA A O 1
ATOM 578 N N . ALA A 1 75 ? -3.834 4.514 14.489 1.00 90.69 75 ALA A N 1
ATOM 579 C CA . ALA A 1 75 ? -3.471 4.914 13.128 1.00 90.69 75 ALA A CA 1
ATOM 580 C C . ALA A 1 75 ? -2.073 4.400 12.754 1.00 90.69 75 ALA A C 1
ATOM 582 O O . ALA A 1 75 ? -1.867 3.951 11.627 1.00 90.69 75 ALA A O 1
ATOM 583 N N . LEU A 1 76 ? -1.141 4.420 13.712 1.00 91.38 76 LEU A N 1
ATOM 584 C CA . LEU A 1 76 ? 0.192 3.844 13.551 1.00 91.38 76 LEU A CA 1
ATOM 585 C C . LEU A 1 76 ? 0.121 2.322 13.401 1.00 91.38 76 LEU A C 1
ATOM 587 O O . LEU A 1 76 ? 0.744 1.778 12.494 1.00 91.38 76 LEU A O 1
ATOM 591 N N . ASP A 1 77 ? -0.688 1.648 14.219 1.00 92.44 77 ASP A N 1
ATOM 592 C CA . ASP A 1 77 ? -0.894 0.200 14.106 1.00 92.44 77 ASP A CA 1
ATOM 593 C C . ASP A 1 77 ? -1.419 -0.176 12.726 1.00 92.44 77 ASP A C 1
ATOM 595 O O . ASP A 1 77 ? -0.890 -1.074 12.073 1.00 92.44 77 ASP A O 1
ATOM 599 N N . ARG A 1 78 ? -2.434 0.553 12.245 1.00 93.06 78 ARG A N 1
ATOM 600 C CA . ARG A 1 78 ? -3.003 0.311 10.921 1.00 93.06 78 ARG A CA 1
ATOM 601 C C . ARG A 1 78 ? -1.960 0.519 9.828 1.00 93.06 78 ARG A C 1
ATOM 603 O O . ARG A 1 78 ? -1.898 -0.305 8.923 1.00 93.06 78 ARG A O 1
ATOM 610 N N . PHE A 1 79 ? -1.111 1.541 9.927 1.00 93.88 79 PHE A N 1
ATOM 611 C CA . PHE A 1 79 ? -0.006 1.751 8.989 1.00 93.88 79 PHE A CA 1
ATOM 612 C C . PHE A 1 79 ? 1.003 0.593 9.007 1.00 93.88 79 PHE A C 1
ATOM 614 O O . PHE A 1 79 ? 1.275 0.009 7.959 1.00 93.88 79 PHE A O 1
ATOM 621 N N . ILE A 1 80 ? 1.515 0.222 10.186 1.00 93.31 80 ILE A N 1
ATOM 622 C CA . ILE A 1 80 ? 2.537 -0.825 10.344 1.00 93.31 80 ILE A CA 1
ATOM 623 C C . ILE A 1 80 ? 2.009 -2.178 9.862 1.00 93.31 80 ILE A C 1
ATOM 625 O O . ILE A 1 80 ? 2.689 -2.872 9.107 1.00 93.31 80 ILE A O 1
ATOM 629 N N . LEU A 1 81 ? 0.789 -2.545 10.260 1.00 94.38 81 LEU A N 1
ATOM 630 C CA . LEU A 1 81 ? 0.168 -3.801 9.848 1.00 94.38 81 LEU A CA 1
ATOM 631 C C . LEU A 1 81 ? -0.101 -3.823 8.345 1.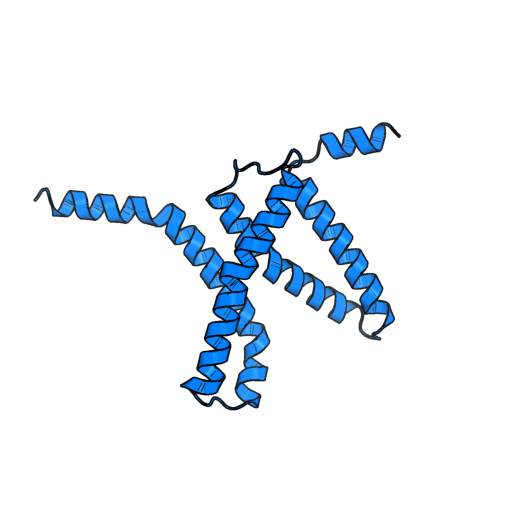00 94.38 81 LEU A C 1
ATOM 633 O O . LEU A 1 81 ? 0.142 -4.844 7.709 1.00 94.38 81 LEU A O 1
ATOM 637 N N . SER A 1 82 ? -0.556 -2.705 7.767 1.00 94.50 82 SER A N 1
ATOM 638 C CA . SER A 1 82 ? -0.771 -2.605 6.319 1.00 94.50 82 SER A CA 1
ATOM 639 C C . SER A 1 82 ? 0.541 -2.800 5.567 1.00 94.50 82 SER A C 1
ATOM 641 O O . SER A 1 82 ? 0.610 -3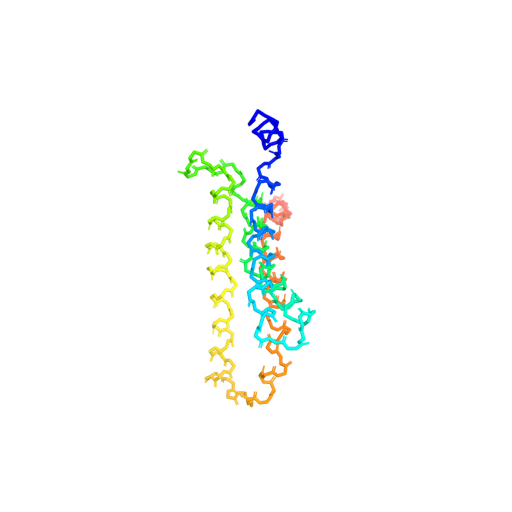.615 4.655 1.00 94.50 82 SER A O 1
ATOM 643 N N . LEU A 1 83 ? 1.604 -2.117 5.990 1.00 93.62 83 LEU A N 1
ATOM 644 C CA . LEU A 1 83 ? 2.915 -2.242 5.364 1.00 93.62 83 LEU A CA 1
ATOM 645 C C . LEU A 1 83 ? 3.465 -3.671 5.488 1.00 93.62 83 LEU A C 1
ATOM 647 O O . LEU A 1 83 ? 3.875 -4.266 4.494 1.00 93.62 83 LEU A O 1
ATOM 651 N N . GLY A 1 84 ? 3.424 -4.250 6.691 1.00 93.38 84 GLY A N 1
ATOM 652 C CA . GLY A 1 84 ? 3.895 -5.612 6.939 1.00 93.38 84 GLY A CA 1
ATOM 653 C C . GLY A 1 84 ? 3.129 -6.657 6.127 1.00 93.38 84 GLY A C 1
ATOM 654 O O . GLY A 1 84 ? 3.738 -7.524 5.502 1.00 93.38 84 GLY A O 1
ATOM 655 N N . LEU A 1 85 ? 1.799 -6.549 6.066 1.00 94.50 85 LEU A N 1
ATOM 656 C CA . LEU A 1 85 ? 0.972 -7.462 5.279 1.00 94.50 85 LEU A CA 1
ATOM 657 C C . LEU A 1 85 ? 1.210 -7.309 3.780 1.00 94.50 85 LEU A C 1
ATOM 659 O O . LEU A 1 85 ? 1.288 -8.323 3.091 1.00 94.50 85 LEU A O 1
ATOM 663 N N . SER A 1 86 ? 1.375 -6.090 3.264 1.00 93.62 86 SER A N 1
ATOM 664 C CA . SER A 1 86 ? 1.738 -5.887 1.858 1.00 93.62 86 SER A CA 1
ATOM 665 C C . SER A 1 86 ? 3.096 -6.499 1.522 1.00 93.62 86 SER A C 1
ATOM 667 O O . SER A 1 86 ? 3.226 -7.137 0.484 1.00 93.62 86 SER A O 1
ATOM 669 N N . ILE A 1 87 ? 4.100 -6.384 2.398 1.00 90.88 87 ILE A N 1
ATOM 670 C CA . ILE A 1 87 ? 5.408 -7.023 2.179 1.00 90.88 87 ILE A CA 1
ATOM 671 C C . ILE A 1 87 ? 5.245 -8.547 2.091 1.00 90.88 87 ILE A C 1
ATOM 673 O O . ILE A 1 87 ? 5.728 -9.179 1.153 1.00 90.88 87 ILE A O 1
ATOM 677 N N . VAL A 1 88 ? 4.522 -9.146 3.037 1.00 92.00 88 VAL A N 1
ATOM 678 C CA . VAL A 1 88 ? 4.347 -10.605 3.083 1.00 92.00 88 VAL A CA 1
ATOM 679 C C . VAL A 1 88 ? 3.497 -11.120 1.919 1.00 92.00 88 VAL A C 1
ATOM 681 O O . VAL A 1 88 ? 3.733 -12.223 1.437 1.00 92.00 88 VAL A O 1
ATOM 684 N N . THR A 1 89 ? 2.516 -10.346 1.455 1.00 90.88 89 THR A N 1
ATOM 685 C CA . THR A 1 89 ? 1.579 -10.793 0.414 1.00 90.88 89 THR A CA 1
ATOM 686 C C . THR A 1 89 ? 2.020 -10.397 -0.988 1.00 90.88 89 THR A C 1
ATOM 688 O O . THR A 1 89 ? 2.090 -11.257 -1.855 1.00 90.88 89 THR A O 1
ATOM 691 N N . VAL A 1 90 ? 2.360 -9.133 -1.229 1.00 90.94 90 VAL A N 1
ATOM 692 C CA . VAL A 1 90 ? 2.712 -8.620 -2.560 1.00 90.94 90 VAL A CA 1
ATOM 693 C C . VAL A 1 90 ? 4.187 -8.833 -2.867 1.00 90.94 90 VAL A C 1
ATOM 695 O O . VAL A 1 90 ? 4.499 -9.444 -3.885 1.00 90.94 90 VAL A O 1
ATOM 698 N N . GLN A 1 91 ? 5.101 -8.394 -1.993 1.00 86.50 91 GLN A N 1
ATOM 699 C CA . GLN A 1 91 ? 6.538 -8.457 -2.295 1.00 86.50 91 GLN A CA 1
ATOM 700 C C . GLN A 1 91 ? 7.035 -9.903 -2.402 1.00 86.50 91 GLN A C 1
ATOM 702 O O . GLN A 1 91 ? 7.831 -10.222 -3.285 1.00 86.50 91 GLN A O 1
ATOM 707 N N . LEU A 1 92 ? 6.530 -10.793 -1.542 1.00 86.88 92 LEU A N 1
ATOM 708 C CA . LEU A 1 92 ? 6.844 -12.219 -1.614 1.00 86.88 92 LEU A CA 1
ATOM 709 C C . LEU A 1 92 ? 6.353 -12.841 -2.932 1.00 86.88 92 LEU A C 1
ATOM 711 O O . LEU A 1 92 ? 7.108 -13.552 -3.590 1.00 86.88 92 LEU A O 1
ATOM 715 N N . LEU A 1 93 ? 5.114 -12.552 -3.347 1.00 87.94 93 LEU A N 1
ATOM 716 C CA . LEU A 1 93 ? 4.573 -13.036 -4.623 1.00 87.94 93 LEU A CA 1
ATOM 717 C C . LEU A 1 93 ? 5.339 -12.465 -5.819 1.00 87.94 93 LEU A C 1
ATOM 719 O O . LEU A 1 93 ? 5.619 -13.196 -6.769 1.00 87.94 93 LEU A O 1
ATOM 723 N N . ALA A 1 94 ? 5.715 -11.186 -5.767 1.00 87.19 94 ALA A N 1
ATOM 724 C CA . ALA A 1 94 ? 6.520 -10.547 -6.801 1.00 87.19 94 ALA A CA 1
ATOM 725 C C . ALA A 1 94 ? 7.883 -11.234 -6.938 1.00 87.19 94 ALA A C 1
ATOM 727 O O . ALA A 1 94 ? 8.273 -11.586 -8.054 1.00 87.19 94 ALA A O 1
ATOM 728 N N . PHE A 1 95 ? 8.547 -11.516 -5.812 1.00 86.12 95 PHE A N 1
ATOM 729 C CA . PHE A 1 95 ? 9.805 -12.259 -5.771 1.00 86.12 95 PHE A CA 1
ATOM 730 C C . PHE A 1 95 ? 9.665 -13.669 -6.352 1.00 86.12 95 PHE A C 1
ATOM 732 O O . PHE A 1 95 ? 10.443 -14.044 -7.224 1.00 86.12 95 PHE A O 1
ATOM 739 N N . VAL A 1 96 ? 8.658 -14.439 -5.924 1.00 87.56 96 VAL A N 1
ATOM 740 C CA . VAL A 1 96 ? 8.429 -15.800 -6.439 1.00 87.56 96 VAL A CA 1
ATOM 741 C C . VAL A 1 96 ? 8.173 -15.776 -7.943 1.00 87.56 96 VAL A C 1
ATOM 743 O O . VAL A 1 96 ? 8.756 -16.565 -8.682 1.00 87.56 96 VAL A O 1
ATOM 746 N N . THR A 1 97 ? 7.346 -14.844 -8.414 1.00 85.94 97 THR A N 1
ATOM 747 C CA . THR A 1 97 ? 7.042 -14.719 -9.844 1.00 85.94 97 THR A CA 1
ATOM 748 C C . THR A 1 97 ? 8.293 -14.349 -10.639 1.00 85.94 97 THR A C 1
ATOM 750 O O . THR A 1 97 ? 8.502 -14.864 -11.729 1.00 85.94 97 THR A O 1
ATOM 753 N N . GLU A 1 98 ? 9.143 -13.466 -10.108 1.00 85.19 98 GLU A N 1
ATOM 754 C CA . GLU A 1 98 ? 10.407 -13.101 -10.758 1.00 85.19 98 GLU A CA 1
ATOM 755 C C . GLU A 1 98 ? 11.382 -14.272 -10.811 1.00 85.19 98 GLU A C 1
ATOM 757 O O . GLU A 1 98 ? 11.946 -14.565 -11.861 1.00 85.19 98 GLU A O 1
ATOM 762 N N . TYR A 1 99 ? 11.518 -14.991 -9.701 1.00 85.94 99 TYR A N 1
ATOM 763 C CA . TYR A 1 99 ? 12.359 -16.173 -9.621 1.00 85.94 99 TYR A CA 1
ATOM 764 C C . TYR A 1 99 ? 11.943 -17.234 -10.650 1.00 85.94 99 TYR A C 1
ATOM 766 O O . TYR A 1 99 ? 12.794 -17.788 -11.344 1.00 85.94 99 TYR A O 1
ATOM 774 N N . VAL A 1 100 ? 10.637 -17.487 -10.795 1.00 86.69 100 VAL A N 1
ATOM 775 C CA . VAL A 1 100 ? 10.111 -18.449 -11.774 1.00 86.69 100 VAL A CA 1
ATOM 776 C C . VAL A 1 100 ? 10.336 -17.978 -13.214 1.00 86.69 100 VAL A C 1
ATOM 778 O O . VAL A 1 100 ? 10.769 -18.785 -14.033 1.00 86.69 100 VAL A O 1
ATOM 781 N N . SER A 1 101 ? 10.112 -16.700 -13.534 1.00 83.31 101 SER A N 1
ATOM 782 C CA . SER A 1 101 ? 10.400 -16.166 -14.877 1.00 83.31 101 SER A CA 1
ATOM 783 C C . SER A 1 101 ? 11.879 -16.307 -15.247 1.00 83.31 101 SER A C 1
ATOM 785 O O . SER A 1 101 ? 12.199 -16.747 -16.350 1.00 83.31 101 SER A O 1
ATOM 787 N N . VAL A 1 102 ? 12.783 -15.989 -14.314 1.00 83.12 102 VAL A N 1
ATOM 788 C CA . VAL A 1 102 ? 14.235 -16.037 -14.547 1.00 83.12 102 VAL A CA 1
ATOM 789 C C . VAL A 1 102 ? 14.745 -17.468 -14.657 1.00 83.12 102 VAL A C 1
ATOM 791 O O . VAL A 1 102 ? 15.388 -17.811 -15.639 1.00 83.12 102 VAL A O 1
ATOM 794 N N . PHE A 1 103 ? 14.496 -18.295 -13.642 1.00 84.06 103 PHE A N 1
ATOM 795 C CA . PHE A 1 103 ? 15.155 -19.597 -13.506 1.00 8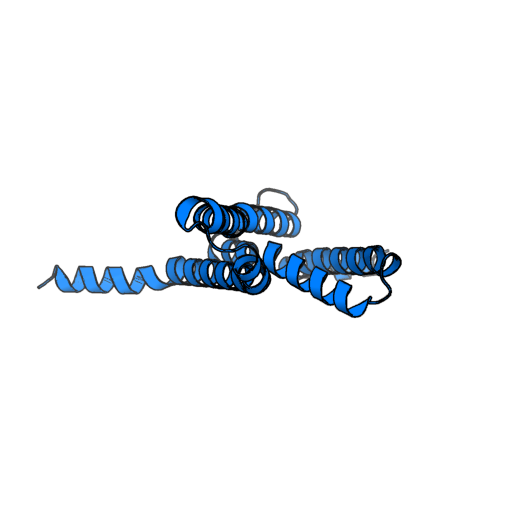4.06 103 PHE A CA 1
ATOM 796 C C . PHE A 1 103 ? 14.289 -20.767 -13.969 1.00 84.06 103 PHE A C 1
ATOM 798 O O . PHE A 1 103 ? 14.812 -21.835 -14.276 1.00 84.06 103 PHE A O 1
ATOM 805 N N . GLY A 1 104 ? 12.967 -20.593 -13.981 1.00 82.94 104 GLY A N 1
ATOM 806 C CA . GLY A 1 104 ? 12.025 -21.626 -14.405 1.00 82.94 104 GLY A CA 1
ATOM 807 C C . GLY A 1 104 ? 11.728 -21.575 -15.899 1.00 82.94 104 GLY A C 1
ATOM 808 O O . GLY A 1 104 ? 11.702 -22.615 -16.550 1.00 82.94 104 GLY A O 1
ATOM 809 N N . LEU A 1 105 ? 11.506 -20.373 -16.438 1.00 84.69 105 LEU A N 1
ATOM 810 C CA . LEU A 1 105 ? 11.102 -20.176 -17.833 1.00 84.69 105 LEU A CA 1
ATOM 811 C C . LEU A 1 105 ? 12.230 -19.665 -18.736 1.00 84.69 105 LEU A C 1
ATOM 813 O O . LEU A 1 105 ? 12.057 -19.694 -19.950 1.00 84.69 105 LEU A O 1
ATOM 817 N N . ASN A 1 106 ? 13.370 -19.243 -18.166 1.00 80.56 106 ASN A N 1
ATOM 818 C CA . ASN A 1 106 ? 14.468 -18.587 -18.890 1.00 80.56 106 ASN A CA 1
ATOM 819 C C . ASN A 1 106 ? 13.950 -17.486 -19.828 1.00 80.56 106 ASN A C 1
ATOM 821 O O . ASN A 1 106 ? 14.346 -17.398 -20.988 1.00 80.56 106 ASN A O 1
ATOM 825 N N . GLU A 1 107 ? 12.999 -16.697 -19.330 1.00 77.81 107 GLU A N 1
ATOM 826 C CA . GLU A 1 107 ? 12.286 -15.705 -20.124 1.00 77.81 107 GLU A CA 1
ATOM 827 C C . GLU A 1 107 ? 13.222 -14.547 -20.504 1.00 77.81 107 GLU A C 1
ATOM 829 O O . GLU A 1 107 ? 14.022 -14.084 -19.676 1.00 77.81 107 GLU A O 1
ATOM 834 N N . ASP A 1 108 ? 13.117 -14.081 -21.752 1.00 81.12 108 ASP A N 1
ATOM 835 C CA . ASP A 1 108 ? 13.984 -13.031 -22.285 1.00 81.12 108 ASP A CA 1
ATOM 836 C C . ASP A 1 108 ? 13.879 -11.741 -21.463 1.00 81.12 108 ASP A C 1
ATOM 838 O O . ASP A 1 108 ? 12.810 -11.328 -20.996 1.00 81.12 108 ASP A O 1
ATOM 842 N N . GLN A 1 109 ? 15.024 -11.083 -21.281 1.00 74.38 109 GLN A N 1
ATOM 843 C CA . GLN A 1 109 ? 15.138 -9.915 -20.411 1.00 74.38 109 GLN A CA 1
ATOM 844 C C . GLN A 1 109 ? 14.259 -8.745 -20.889 1.00 74.38 109 GLN A C 1
ATOM 846 O O . GLN A 1 109 ? 13.652 -8.062 -20.063 1.00 74.38 109 GLN A O 1
ATOM 851 N N . ASP A 1 110 ? 14.128 -8.557 -22.203 1.00 78.00 110 ASP A N 1
ATOM 852 C CA . ASP A 1 110 ? 13.325 -7.480 -22.792 1.00 78.00 110 ASP A CA 1
ATOM 853 C C . ASP A 1 110 ? 11.818 -7.684 -22.561 1.00 78.00 110 ASP A C 1
ATOM 855 O O . ASP A 1 110 ? 11.091 -6.735 -22.250 1.00 78.00 110 ASP A O 1
ATOM 859 N N . GLU A 1 111 ? 11.341 -8.931 -22.624 1.00 74.19 111 GLU A N 1
ATOM 860 C CA . GLU A 1 111 ? 9.938 -9.253 -22.345 1.00 74.19 111 GLU A CA 1
ATOM 861 C C . GLU A 1 111 ? 9.578 -9.089 -20.866 1.00 74.19 111 GLU A C 1
ATOM 863 O O . GLU A 1 111 ? 8.446 -8.715 -20.533 1.00 74.19 111 GLU A O 1
ATOM 868 N N . ARG A 1 112 ? 10.538 -9.348 -19.972 1.00 72.75 112 ARG A N 1
ATOM 869 C CA . ARG A 1 112 ? 10.374 -9.166 -18.526 1.00 72.75 112 ARG A CA 1
ATOM 870 C C . ARG A 1 112 ? 10.256 -7.692 -18.155 1.00 72.75 112 ARG A C 1
ATOM 872 O O . ARG A 1 112 ? 9.323 -7.326 -17.441 1.00 72.75 112 ARG A O 1
ATOM 879 N N . ILE A 1 113 ? 11.128 -6.842 -18.702 1.00 70.38 113 ILE A N 1
ATOM 880 C CA . ILE A 1 113 ? 11.106 -5.389 -18.460 1.00 70.38 113 ILE A CA 1
ATOM 881 C C . ILE A 1 113 ? 9.798 -4.774 -18.978 1.00 70.38 113 ILE A C 1
ATOM 883 O O . ILE A 1 113 ? 9.180 -3.953 -18.301 1.00 70.38 113 ILE A O 1
ATOM 887 N N . ALA A 1 114 ? 9.312 -5.212 -20.146 1.00 72.06 114 ALA A N 1
ATOM 888 C CA . ALA A 1 114 ? 8.051 -4.721 -20.704 1.00 72.06 114 ALA A CA 1
ATOM 889 C C . ALA A 1 114 ? 6.826 -5.039 -19.818 1.00 72.06 114 ALA A C 1
ATOM 891 O O . ALA A 1 114 ? 5.841 -4.296 -19.824 1.00 72.06 114 ALA A O 1
ATOM 892 N N . ARG A 1 115 ? 6.875 -6.131 -19.043 1.00 71.94 115 ARG A N 1
ATOM 893 C CA . ARG A 1 115 ? 5.771 -6.586 -18.179 1.00 71.94 115 ARG A CA 1
ATOM 894 C C . ARG A 1 115 ? 5.885 -6.141 -16.724 1.00 71.94 115 ARG A C 1
ATOM 896 O O . ARG A 1 115 ? 4.895 -6.248 -16.001 1.00 71.94 115 ARG A O 1
ATOM 903 N N . GLU A 1 116 ? 7.029 -5.615 -16.301 1.00 70.19 116 GLU A N 1
ATOM 904 C CA . GLU A 1 116 ? 7.331 -5.296 -14.900 1.00 70.19 116 GLU A CA 1
ATOM 905 C C . GLU A 1 116 ? 6.281 -4.367 -14.261 1.00 70.19 116 GLU A C 1
ATOM 907 O O . GLU A 1 116 ? 5.751 -4.675 -13.191 1.00 70.19 116 GLU A O 1
ATOM 912 N N . ASN A 1 117 ? 5.867 -3.314 -14.975 1.00 68.44 117 ASN A N 1
ATOM 913 C CA . ASN A 1 117 ? 4.842 -2.374 -14.498 1.00 68.44 117 ASN A CA 1
ATOM 914 C C . ASN A 1 117 ? 3.454 -3.021 -14.332 1.00 68.44 117 ASN A C 1
ATOM 916 O O . ASN A 1 117 ? 2.721 -2.700 -13.401 1.00 68.44 117 ASN A O 1
ATOM 920 N N . TYR A 1 118 ? 3.068 -3.943 -15.218 1.00 77.62 118 TYR A N 1
ATOM 921 C CA . TYR A 1 118 ? 1.754 -4.598 -15.152 1.00 77.62 118 TYR A CA 1
ATOM 922 C C . TYR A 1 118 ? 1.730 -5.738 -14.138 1.00 77.62 118 TYR A C 1
ATOM 924 O O . TYR A 1 118 ? 0.699 -6.011 -13.524 1.00 77.62 118 TYR A O 1
ATOM 932 N N . LYS A 1 119 ? 2.869 -6.401 -13.945 1.00 81.81 119 LYS A N 1
ATOM 933 C CA . LYS A 1 119 ? 3.020 -7.523 -13.024 1.00 81.81 119 LYS A CA 1
ATOM 934 C C . LYS A 1 119 ? 2.704 -7.117 -11.586 1.00 81.81 119 LYS A C 1
ATOM 936 O O . LYS A 1 119 ? 1.938 -7.823 -10.929 1.00 81.81 119 LYS A O 1
ATOM 941 N N . SER A 1 120 ? 3.229 -5.980 -11.122 1.00 81.19 120 SER A N 1
ATOM 942 C CA . SER A 1 120 ? 2.936 -5.467 -9.774 1.00 81.19 120 SER A CA 1
ATOM 943 C C . SER A 1 120 ? 1.433 -5.235 -9.580 1.00 81.19 120 SER A C 1
ATOM 945 O O . SER A 1 120 ? 0.826 -5.776 -8.652 1.00 81.19 120 SER A O 1
ATOM 947 N N . LEU A 1 121 ? 0.789 -4.552 -10.533 1.00 84.31 121 LEU A N 1
ATOM 948 C CA . LEU A 1 121 ? -0.650 -4.275 -10.505 1.00 84.31 121 LEU A CA 1
ATOM 949 C C . LEU A 1 121 ? -1.510 -5.547 -10.510 1.00 84.31 121 LEU A C 1
ATOM 951 O O . LEU A 1 121 ? -2.511 -5.619 -9.794 1.00 84.31 121 LEU A O 1
ATOM 955 N N . ILE A 1 122 ? -1.122 -6.568 -11.280 1.00 89.19 122 ILE A N 1
ATOM 956 C CA . ILE A 1 122 ? -1.816 -7.864 -11.301 1.00 89.19 122 ILE A CA 1
ATOM 957 C C . ILE A 1 122 ? -1.715 -8.545 -9.935 1.00 89.19 122 ILE A C 1
ATOM 959 O O . ILE A 1 122 ? -2.723 -9.028 -9.420 1.00 89.19 122 ILE A O 1
ATOM 963 N N . ILE A 1 123 ? -0.530 -8.561 -9.319 1.00 91.00 123 ILE A N 1
ATOM 964 C CA . ILE A 1 123 ? -0.336 -9.153 -7.987 1.00 91.00 123 ILE A CA 1
ATOM 965 C C . ILE A 1 123 ? -1.172 -8.404 -6.948 1.00 91.00 123 ILE A C 1
ATOM 967 O O . ILE A 1 123 ? -1.873 -9.036 -6.160 1.00 91.00 123 ILE A O 1
ATOM 971 N N . VAL A 1 124 ? -1.166 -7.070 -6.980 1.00 91.62 124 VAL A N 1
ATOM 972 C CA . VAL A 1 124 ? -2.006 -6.228 -6.118 1.00 91.62 124 VAL A CA 1
ATOM 973 C C . VAL A 1 124 ? -3.486 -6.590 -6.270 1.00 91.62 124 VAL A C 1
ATOM 975 O O . VAL A 1 124 ? -4.166 -6.842 -5.271 1.00 91.62 124 VAL A O 1
ATOM 978 N N . ALA A 1 125 ? -3.981 -6.681 -7.506 1.00 92.62 125 ALA A N 1
ATOM 979 C CA . ALA A 1 125 ? -5.364 -7.051 -7.784 1.00 92.62 125 ALA A CA 1
ATOM 980 C C . ALA A 1 125 ? -5.698 -8.467 -7.283 1.00 92.62 125 ALA A C 1
ATOM 982 O O . ALA A 1 125 ? -6.762 -8.673 -6.698 1.00 92.62 125 ALA A O 1
ATOM 983 N N . LEU A 1 126 ? -4.787 -9.430 -7.453 1.00 93.25 126 LEU A N 1
ATOM 984 C CA . LEU A 1 126 ? -4.949 -10.802 -6.966 1.00 93.25 126 LEU A CA 1
ATOM 985 C C . LEU A 1 126 ? -4.965 -10.880 -5.439 1.00 93.25 126 LEU A C 1
ATOM 987 O O . LEU A 1 126 ? -5.792 -11.598 -4.883 1.00 93.25 126 LEU A O 1
ATOM 991 N N . VAL A 1 127 ? -4.101 -10.133 -4.750 1.00 94.38 127 VAL A N 1
ATOM 992 C CA . VAL A 1 127 ? -4.064 -10.093 -3.281 1.00 94.38 127 VAL A CA 1
ATOM 993 C C . VAL A 1 127 ? -5.351 -9.484 -2.731 1.00 94.38 127 VAL A C 1
ATOM 995 O O . VAL A 1 127 ? -5.975 -10.064 -1.841 1.00 94.38 127 VAL A O 1
ATOM 998 N N . ILE A 1 128 ? -5.799 -8.359 -3.295 1.00 94.88 128 ILE A N 1
ATOM 999 C CA . ILE A 1 128 ? -7.064 -7.723 -2.906 1.00 94.88 128 ILE A CA 1
ATOM 1000 C C . ILE A 1 128 ? -8.238 -8.667 -3.194 1.00 94.88 128 ILE A C 1
ATOM 1002 O O . ILE A 1 128 ? -9.033 -8.952 -2.298 1.00 94.88 128 ILE A O 1
ATOM 1006 N N . GLY A 1 129 ? -8.331 -9.203 -4.413 1.00 93.88 129 GLY A N 1
ATOM 1007 C CA . GLY A 1 129 ? -9.386 -10.136 -4.809 1.00 93.88 129 GLY A CA 1
ATOM 1008 C C . GLY A 1 129 ? -9.414 -11.394 -3.938 1.00 93.88 129 GLY A C 1
ATOM 1009 O O . GLY A 1 129 ? -10.479 -11.802 -3.474 1.00 93.88 129 GLY A O 1
ATOM 1010 N N . GLY A 1 130 ? -8.244 -11.959 -3.636 1.00 92.50 130 GLY A N 1
ATOM 1011 C CA . GLY A 1 130 ? -8.075 -13.099 -2.741 1.00 92.50 130 GLY A CA 1
ATOM 1012 C C . GLY A 1 130 ? -8.525 -12.800 -1.313 1.00 92.50 130 GLY A C 1
ATOM 1013 O O . GLY A 1 130 ? -9.227 -13.612 -0.715 1.00 92.50 130 GLY A O 1
ATOM 1014 N N . ALA A 1 131 ? -8.212 -11.617 -0.781 1.00 92.56 131 ALA A N 1
ATOM 1015 C CA . ALA A 1 131 ? -8.671 -11.185 0.538 1.00 92.56 131 ALA A CA 1
ATOM 1016 C C . ALA A 1 131 ? -10.204 -11.049 0.601 1.00 92.56 131 ALA A C 1
ATOM 1018 O O . ALA A 1 131 ? -10.838 -11.527 1.546 1.00 92.56 131 ALA A O 1
ATOM 1019 N N . PHE A 1 132 ? -10.823 -10.454 -0.424 1.00 93.25 132 PHE A N 1
ATOM 1020 C CA . PHE A 1 132 ? -12.283 -10.369 -0.526 1.00 93.25 132 PHE A CA 1
ATOM 1021 C C . PHE A 1 132 ? -12.930 -11.754 -0.646 1.00 93.25 132 PHE A C 1
ATOM 1023 O O . PHE A 1 132 ? -13.883 -12.049 0.080 1.00 93.25 132 PHE A O 1
ATOM 1030 N N . ALA A 1 133 ? -12.395 -12.623 -1.506 1.00 89.50 133 ALA A N 1
ATOM 1031 C CA . ALA A 1 133 ? -12.870 -13.995 -1.645 1.00 89.50 133 ALA A CA 1
ATOM 1032 C C . ALA A 1 133 ? -12.743 -14.761 -0.318 1.00 89.50 133 ALA A C 1
ATOM 1034 O O . ALA A 1 133 ? -13.703 -15.382 0.128 1.00 89.50 133 ALA A O 1
ATOM 1035 N N . ALA A 1 134 ? -11.611 -14.653 0.378 1.00 88.94 134 ALA A N 1
ATOM 1036 C CA . ALA A 1 134 ? -11.407 -15.307 1.667 1.00 88.94 134 ALA A CA 1
ATOM 1037 C C . ALA A 1 134 ? -12.407 -14.841 2.738 1.00 88.94 134 ALA A C 1
ATOM 1039 O O . ALA A 1 134 ? -12.831 -15.650 3.561 1.00 88.94 134 ALA A O 1
ATOM 1040 N N . LYS A 1 135 ? -12.826 -13.567 2.726 1.00 86.69 135 LYS A N 1
ATOM 1041 C CA . LYS A 1 135 ? -13.803 -13.052 3.696 1.00 86.69 135 LYS A CA 1
ATOM 1042 C C . LYS A 1 135 ? -15.246 -13.426 3.358 1.00 86.69 135 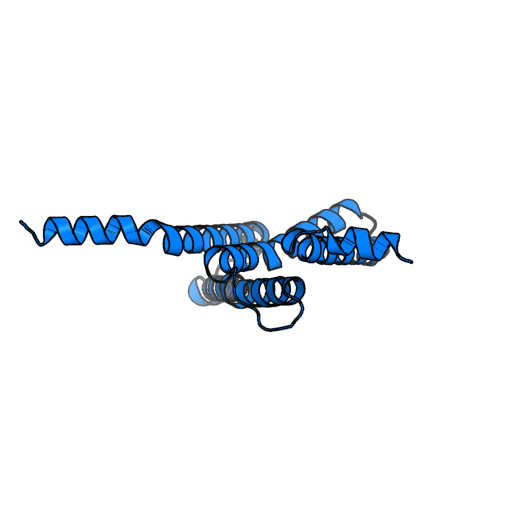LYS A C 1
ATOM 1044 O O . LYS A 1 135 ? -16.002 -13.790 4.255 1.00 86.69 135 LYS A O 1
ATOM 1049 N N . TYR A 1 136 ? -15.642 -13.313 2.091 1.00 86.38 136 TYR A N 1
ATOM 1050 C CA . TYR A 1 136 ? -17.059 -13.330 1.700 1.00 86.38 136 TYR A CA 1
ATOM 1051 C C . TYR A 1 136 ? -17.506 -14.580 0.935 1.00 86.38 136 TYR A C 1
ATOM 1053 O O . TYR A 1 136 ? -18.705 -14.834 0.850 1.00 86.38 136 TYR A O 1
ATOM 1061 N N . LEU A 1 137 ? -16.586 -15.381 0.397 1.00 80.69 137 LEU A N 1
ATOM 1062 C CA . LEU A 1 137 ? -16.905 -16.647 -0.271 1.00 80.69 137 LEU A CA 1
ATOM 1063 C C . LEU A 1 137 ? -17.183 -17.847 0.680 1.00 80.69 137 LEU A C 1
ATOM 1065 O O . LEU A 1 137 ? -17.947 -18.731 0.283 1.00 80.69 137 LEU A O 1
ATOM 1069 N N . PRO A 1 138 ? -16.655 -17.926 1.928 1.00 64.19 138 PRO A N 1
ATOM 1070 C CA . PRO A 1 138 ? -16.900 -19.060 2.830 1.00 64.19 138 PRO A CA 1
ATOM 1071 C C . PRO A 1 138 ? -18.368 -19.371 3.196 1.00 64.19 138 PRO A C 1
ATOM 1073 O O . PRO A 1 138 ? -18.669 -20.559 3.348 1.00 64.19 138 PRO A O 1
ATOM 1076 N N . PRO A 1 139 ? -19.299 -18.398 3.329 1.00 57.12 139 PRO A N 1
ATOM 1077 C CA . PRO A 1 139 ? -20.702 -18.698 3.627 1.00 57.12 139 PRO A CA 1
ATOM 1078 C C . PRO A 1 139 ? -21.363 -19.534 2.520 1.00 57.12 139 PRO A C 1
ATOM 1080 O O . PRO A 1 139 ? -22.012 -20.541 2.796 1.00 57.12 139 PRO A O 1
ATOM 1083 N N . TYR A 1 140 ? -21.107 -19.197 1.252 1.00 53.19 140 TYR A N 1
ATOM 1084 C CA . TYR A 1 140 ? -21.776 -19.816 0.103 1.00 53.19 140 TYR A CA 1
ATOM 1085 C C . TYR A 1 140 ? -21.356 -21.272 -0.160 1.00 53.19 140 TYR A C 1
ATOM 1087 O O . TYR A 1 140 ? -22.148 -22.070 -0.666 1.00 53.19 140 TYR A O 1
ATOM 1095 N N . LEU A 1 141 ? -20.123 -21.652 0.191 1.00 55.81 141 LEU A N 1
ATOM 1096 C CA . LEU A 1 141 ? -19.625 -23.020 -0.006 1.00 55.81 141 LEU A CA 1
ATOM 1097 C C . LEU A 1 141 ? -19.973 -23.96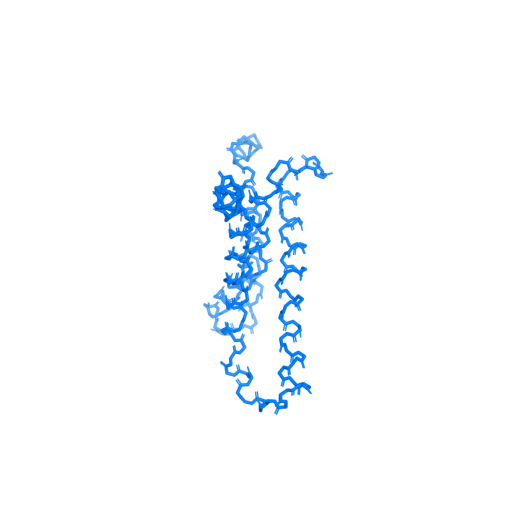1 1.158 1.00 55.81 141 LEU A C 1
ATOM 1099 O O . LEU A 1 141 ? -20.157 -25.159 0.926 1.00 55.81 141 LEU A O 1
ATOM 1103 N N . ARG A 1 142 ? -20.119 -23.448 2.392 1.00 55.50 142 ARG A N 1
ATOM 1104 C CA . ARG A 1 142 ? -20.607 -24.253 3.532 1.00 55.50 142 ARG A CA 1
ATOM 1105 C C . ARG A 1 142 ? -22.068 -24.646 3.365 1.00 55.50 142 ARG A C 1
ATOM 1107 O O . ARG A 1 142 ? -22.405 -25.803 3.599 1.00 55.50 142 ARG A O 1
ATOM 1114 N N . GLU A 1 143 ? -22.912 -23.728 2.900 1.00 55.69 143 GLU A N 1
ATOM 1115 C CA . GLU A 1 143 ? -24.339 -24.001 2.705 1.00 55.69 143 GLU A CA 1
ATOM 1116 C C . GLU A 1 143 ? -24.610 -25.021 1.590 1.00 55.69 143 GLU A C 1
ATOM 1118 O O . GLU A 1 143 ? -25.510 -25.851 1.723 1.00 55.69 143 GLU A O 1
ATOM 1123 N N . ARG A 1 144 ? -23.808 -25.033 0.513 1.00 55.75 144 ARG A N 1
ATOM 1124 C CA . ARG A 1 144 ? -23.925 -26.061 -0.538 1.00 55.75 144 ARG A CA 1
ATOM 1125 C C . ARG A 1 144 ? -23.508 -27.449 -0.057 1.00 55.75 144 ARG A C 1
ATOM 1127 O O . ARG A 1 144 ? -24.201 -28.412 -0.367 1.00 55.75 144 ARG A O 1
ATOM 1134 N N . LYS A 1 145 ? -22.426 -27.561 0.723 1.00 53.19 145 LYS A N 1
ATOM 1135 C CA . LYS A 1 145 ? -22.005 -28.856 1.287 1.00 53.19 145 LYS A CA 1
ATOM 1136 C C . LYS A 1 145 ? -23.006 -29.390 2.315 1.00 53.19 145 LYS A C 1
ATOM 1138 O O . LYS A 1 145 ? -23.311 -30.575 2.279 1.00 53.19 145 LYS A O 1
ATOM 1143 N N . ALA A 1 146 ? -23.578 -28.525 3.155 1.00 58.25 146 ALA A N 1
ATOM 1144 C CA . ALA A 1 146 ? -24.620 -28.920 4.104 1.00 58.25 146 ALA A CA 1
ATOM 1145 C C . ALA A 1 146 ? -25.908 -29.399 3.404 1.00 58.25 146 ALA A C 1
ATOM 1147 O O . ALA A 1 146 ? -26.516 -30.370 3.839 1.00 58.25 146 ALA A O 1
ATOM 1148 N N . LYS A 1 147 ? -26.298 -28.773 2.282 1.00 56.16 147 LYS A N 1
ATOM 1149 C CA . LYS A 1 147 ? -27.460 -29.209 1.484 1.00 56.16 147 LYS A CA 1
ATOM 1150 C C . LYS A 1 147 ? -27.215 -30.485 0.670 1.00 56.16 147 LYS A C 1
ATOM 1152 O O . LYS A 1 147 ? -28.172 -31.194 0.396 1.00 56.16 147 LYS A O 1
ATOM 1157 N N . GLN A 1 148 ? -25.970 -30.789 0.300 1.00 55.62 148 GLN A N 1
ATOM 1158 C CA . GLN A 1 148 ? -25.617 -32.024 -0.417 1.00 55.62 148 GLN A CA 1
ATOM 1159 C C . GLN A 1 148 ? -25.392 -33.236 0.500 1.00 55.62 148 GLN A C 1
ATOM 1161 O O . GLN A 1 148 ? -25.433 -34.356 0.015 1.00 55.62 148 GLN A O 1
ATOM 1166 N N . GLN A 1 149 ? -25.149 -33.032 1.799 1.00 54.09 149 GLN A N 1
ATOM 1167 C CA . GLN A 1 149 ? -25.015 -34.115 2.789 1.00 54.09 149 GLN A CA 1
ATOM 1168 C C . GLN A 1 149 ? -26.321 -34.418 3.549 1.00 54.09 149 GLN A C 1
ATOM 1170 O O . GLN A 1 149 ? -26.347 -35.324 4.376 1.00 54.09 149 GLN A O 1
ATOM 1175 N N . GLY A 1 150 ? -27.384 -33.647 3.295 1.00 55.91 150 GLY A N 1
ATOM 1176 C CA . GLY A 1 150 ? -28.727 -33.842 3.855 1.00 55.91 150 GLY A CA 1
ATOM 1177 C C . GLY A 1 150 ? -29.750 -34.414 2.863 1.00 55.91 150 GLY A C 1
ATOM 1178 O O . GLY A 1 150 ? -30.947 -34.321 3.131 1.00 55.91 150 GLY A O 1
ATOM 1179 N N . GLN A 1 151 ? -29.292 -34.943 1.724 1.00 45.06 151 GLN A N 1
ATOM 1180 C CA . GLN A 1 151 ? -30.053 -35.760 0.768 1.00 45.06 151 GLN A CA 1
ATOM 1181 C C . GLN A 1 151 ? -29.408 -37.142 0.687 1.00 45.06 151 GLN A C 1
ATOM 1183 O O . GLN A 1 151 ? -30.164 -38.111 0.468 1.00 45.06 151 GLN A O 1
#

Organism: NCBI:txid1295382

pLDDT: mean 83.94, std 11.49, range [45.06, 95.88]

Foldseek 3Di:
DVPVVVVQVPDDLQCNLVVVLVVVLVVQLVVVVVVDPCSVVSSVVSVVVSCLQQVLQLLLCVLPVVPPDPDPRSSVVSRVRRNVSSCVQQVVVLVVVVCCCVPVVVHDPVVCVVCVVVSSVVSSVCSNVVSCCVRPVVVVVVVVVVVVVVD

Sequence (151 aa):
MSFYKEYLDKLSIDQKMWGGVGVFTVIMVIMFSVFTSSGILVAEKIAVGVLEMLVPGYVIVKLFLNDLKVTENAALDRFILSLGLSIVTVQLLAFVTEYVSVFGLNEDQDERIARENYKSLIIVALVIGGAFAAKYLPPYLRERKAKQQGQ